Protein AF-A0A517WWL5-F1 (afdb_monomer)

Sequence (80 aa):
MRVWSEQDAMVKKVVTAAYQSRIEFIGSIFRRMGFRGKDVEIRVRLLLCYMSWEPNLHPQESRKRRFDMLNLQYQILAQV

Organism: NCBI:txid2527964

pLDDT: mean 93.25, std 6.69, range [57.75, 98.25]

Structure (mmCIF, N/CA/C/O backbone):
data_AF-A0A517WWL5-F1
#
_entry.id   AF-A0A517WWL5-F1
#
loop_
_atom_site.group_PDB
_atom_site.id
_atom_site.type_symbol
_atom_site.label_atom_id
_atom_site.label_alt_id
_atom_site.label_comp_id
_atom_site.label_asym_id
_atom_site.label_entity_id
_atom_site.label_seq_id
_atom_site.pdbx_PDB_ins_code
_atom_site.Cartn_x
_atom_site.Cartn_y
_atom_site.Cartn_z
_atom_site.occupancy
_atom_site.B_iso_or_equiv
_atom_site.auth_seq_id
_atom_site.auth_comp_id
_atom_site.auth_asym_id
_atom_site.auth_atom_id
_atom_site.pdbx_PDB_model_nu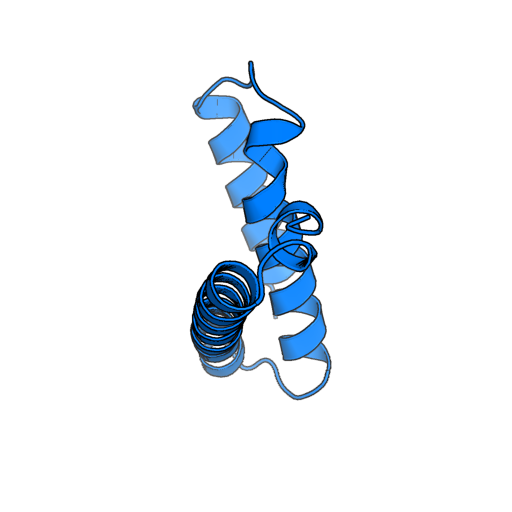m
ATOM 1 N N . MET A 1 1 ? 6.525 7.664 -6.525 1.00 57.75 1 MET A N 1
ATOM 2 C CA . MET A 1 1 ? 7.649 8.287 -7.251 1.00 57.75 1 MET A CA 1
ATOM 3 C C . MET A 1 1 ? 8.709 7.244 -7.530 1.00 57.75 1 MET A C 1
ATOM 5 O O . MET A 1 1 ? 9.468 6.889 -6.639 1.00 57.75 1 MET A O 1
ATOM 9 N N . ARG A 1 2 ? 8.743 6.733 -8.754 1.00 77.06 2 ARG A N 1
ATOM 10 C CA . ARG A 1 2 ? 9.927 6.082 -9.326 1.00 77.06 2 ARG A CA 1
ATOM 11 C C . ARG A 1 2 ? 10.015 6.446 -10.808 1.00 77.06 2 ARG A C 1
ATOM 13 O O . ARG A 1 2 ? 10.402 5.623 -11.615 1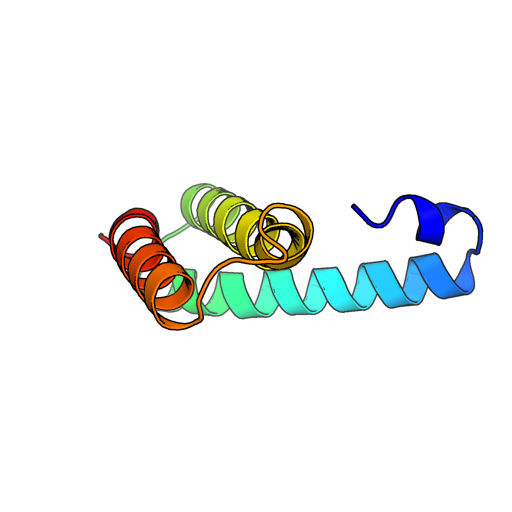.00 77.06 2 ARG A O 1
ATOM 20 N N . VAL A 1 3 ? 9.621 7.671 -11.167 1.00 83.19 3 VAL A N 1
ATOM 21 C CA . VAL A 1 3 ? 9.606 8.138 -12.567 1.00 83.19 3 VAL A CA 1
ATOM 22 C C . VAL A 1 3 ? 11.008 8.059 -13.177 1.00 83.19 3 VAL A C 1
ATOM 24 O O . VAL A 1 3 ? 11.160 7.708 -14.336 1.00 83.19 3 VAL A O 1
ATOM 27 N N . TRP A 1 4 ? 12.049 8.240 -12.358 1.00 87.88 4 TRP A N 1
ATOM 28 C CA . TRP A 1 4 ? 13.438 7.987 -12.747 1.00 87.88 4 TRP A CA 1
ATOM 29 C C . TRP A 1 4 ? 13.678 6.568 -13.294 1.00 87.88 4 TRP A C 1
ATOM 31 O O . TRP A 1 4 ? 14.537 6.385 -14.145 1.00 87.88 4 TRP A O 1
ATOM 41 N N . SER A 1 5 ? 12.912 5.563 -12.851 1.00 91.12 5 SER A N 1
ATOM 42 C CA . SER A 1 5 ? 13.032 4.189 -13.353 1.00 91.12 5 SER A CA 1
ATOM 43 C C . SER A 1 5 ? 12.500 4.021 -14.771 1.00 91.12 5 SER A C 1
ATOM 45 O O . SER A 1 5 ? 12.837 3.040 -15.415 1.00 91.12 5 SER A O 1
ATOM 47 N N . GLU A 1 6 ? 11.695 4.957 -15.281 1.00 91.56 6 GLU A N 1
ATOM 48 C CA . GLU A 1 6 ? 11.124 4.856 -16.628 1.00 91.56 6 GLU A CA 1
ATOM 49 C C . GLU A 1 6 ? 12.158 5.082 -17.732 1.00 91.56 6 GLU A C 1
ATOM 51 O O . GLU A 1 6 ? 11.912 4.711 -18.877 1.00 91.56 6 GLU A O 1
ATOM 56 N N . GLN A 1 7 ? 13.311 5.651 -17.380 1.00 94.00 7 GLN A N 1
ATOM 57 C CA . GLN A 1 7 ? 14.404 5.947 -18.303 1.00 94.00 7 GLN A CA 1
ATOM 58 C C . GLN A 1 7 ? 15.186 4.691 -18.718 1.00 94.00 7 GLN A C 1
ATOM 60 O O . GLN A 1 7 ? 15.871 4.715 -19.735 1.00 94.00 7 GLN A O 1
ATOM 65 N N . ASP A 1 8 ? 15.064 3.592 -17.966 1.00 95.50 8 ASP A N 1
ATOM 66 C CA . ASP A 1 8 ? 15.739 2.324 -18.239 1.00 95.50 8 ASP A CA 1
ATOM 67 C C . ASP A 1 8 ? 14.744 1.157 -18.133 1.00 95.50 8 ASP A C 1
ATOM 69 O O . ASP A 1 8 ? 14.088 0.950 -17.109 1.00 95.50 8 ASP A O 1
ATOM 73 N N . ALA A 1 9 ? 14.628 0.365 -19.202 1.00 94.69 9 ALA A N 1
ATOM 74 C CA . ALA A 1 9 ? 13.648 -0.717 -19.284 1.00 94.69 9 ALA A CA 1
ATOM 75 C C . ALA A 1 9 ? 13.880 -1.835 -18.249 1.00 94.69 9 ALA A C 1
ATOM 77 O O . ALA A 1 9 ? 12.915 -2.411 -17.732 1.00 94.69 9 ALA A O 1
ATOM 78 N N . MET A 1 10 ? 15.139 -2.139 -17.926 1.00 95.69 10 MET A N 1
ATOM 79 C CA . MET A 1 10 ? 15.493 -3.143 -16.925 1.00 95.69 10 MET A CA 1
ATOM 80 C C . MET A 1 10 ? 15.136 -2.642 -15.525 1.00 95.69 10 MET A C 1
ATOM 82 O O . MET A 1 10 ? 14.473 -3.350 -14.762 1.00 95.69 10 MET A O 1
ATOM 86 N N . VAL A 1 11 ? 15.510 -1.401 -15.209 1.00 95.69 11 VAL A N 1
ATOM 87 C CA . VAL A 1 11 ? 15.200 -0.765 -13.923 1.00 95.69 11 VAL A CA 1
ATOM 88 C C . VAL A 1 11 ? 13.689 -0.656 -13.736 1.00 95.69 11 VAL A C 1
ATOM 90 O O . VAL A 1 11 ? 13.181 -1.052 -12.684 1.00 95.69 11 VAL A O 1
ATOM 93 N N . LYS A 1 12 ? 12.950 -0.205 -14.760 1.00 95.62 12 LYS A N 1
ATOM 94 C CA . LYS A 1 12 ? 11.481 -0.165 -14.755 1.00 95.62 12 LYS A CA 1
ATOM 95 C C . LYS A 1 12 ? 10.894 -1.525 -14.398 1.00 95.62 12 LYS A C 1
ATOM 97 O O . LYS A 1 12 ? 10.071 -1.611 -13.490 1.00 95.62 12 LYS A O 1
ATOM 102 N N . LYS A 1 13 ? 11.347 -2.597 -15.059 1.00 95.88 13 LYS A N 1
ATOM 103 C CA . LYS A 1 13 ? 10.867 -3.966 -14.809 1.00 95.88 13 LYS A CA 1
ATOM 104 C C . LYS A 1 13 ? 11.066 -4.382 -13.350 1.00 95.88 13 LYS A C 1
ATOM 106 O O . LYS A 1 13 ? 10.130 -4.883 -12.727 1.00 95.88 13 LYS A O 1
ATOM 111 N N . VAL A 1 14 ? 12.257 -4.151 -12.795 1.00 96.50 14 VAL A N 1
ATOM 112 C CA . VAL A 1 14 ? 12.577 -4.497 -11.398 1.00 96.50 14 VAL A CA 1
ATOM 113 C C . VAL A 1 14 ? 11.726 -3.687 -10.422 1.00 96.50 14 VAL A C 1
ATOM 115 O O . VAL A 1 14 ? 11.150 -4.241 -9.485 1.00 96.50 14 VAL A O 1
ATOM 118 N N . VAL A 1 15 ? 11.600 -2.380 -10.653 1.00 94.50 15 VAL A N 1
ATOM 119 C CA . VAL A 1 15 ? 10.798 -1.494 -9.80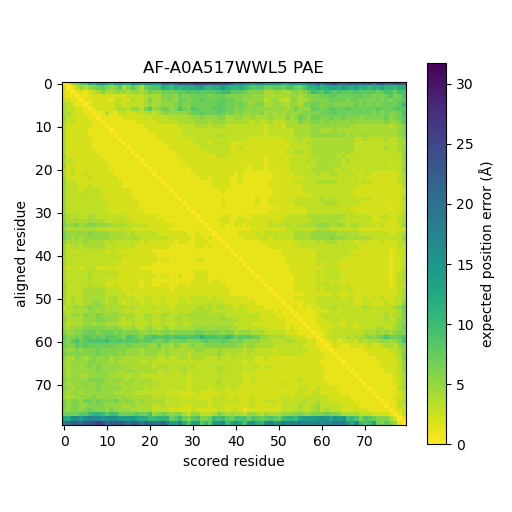4 1.00 94.50 15 VAL A CA 1
ATOM 120 C C . VAL A 1 15 ? 9.321 -1.883 -9.845 1.00 94.50 15 VAL A C 1
ATOM 122 O O . VAL A 1 15 ? 8.702 -1.989 -8.785 1.00 94.50 15 VAL A O 1
ATOM 125 N N . THR A 1 16 ? 8.760 -2.142 -11.027 1.00 94.56 16 THR A N 1
ATOM 126 C CA . THR A 1 16 ? 7.372 -2.596 -11.180 1.00 94.56 16 THR A CA 1
ATOM 127 C C . THR A 1 16 ? 7.135 -3.903 -10.430 1.00 94.56 16 THR A C 1
ATOM 129 O O . THR A 1 16 ? 6.184 -3.976 -9.654 1.00 94.56 16 THR A O 1
ATOM 132 N N . ALA A 1 17 ? 8.017 -4.897 -10.579 1.00 96.31 17 ALA A N 1
ATOM 133 C CA . ALA A 1 17 ? 7.902 -6.165 -9.857 1.00 96.31 17 ALA A CA 1
ATOM 134 C C . ALA A 1 17 ? 7.932 -5.959 -8.333 1.00 96.31 17 ALA A C 1
ATOM 136 O O . ALA A 1 17 ? 7.071 -6.469 -7.618 1.00 96.31 17 ALA A O 1
ATOM 137 N N . ALA A 1 18 ? 8.855 -5.132 -7.832 1.00 95.19 18 ALA A N 1
ATOM 138 C CA . ALA A 1 18 ? 8.946 -4.833 -6.405 1.00 95.19 18 ALA A CA 1
ATOM 139 C C . ALA A 1 18 ? 7.682 -4.143 -5.859 1.00 95.19 18 ALA A C 1
ATOM 141 O O . ALA A 1 18 ? 7.257 -4.424 -4.738 1.00 95.19 18 ALA A O 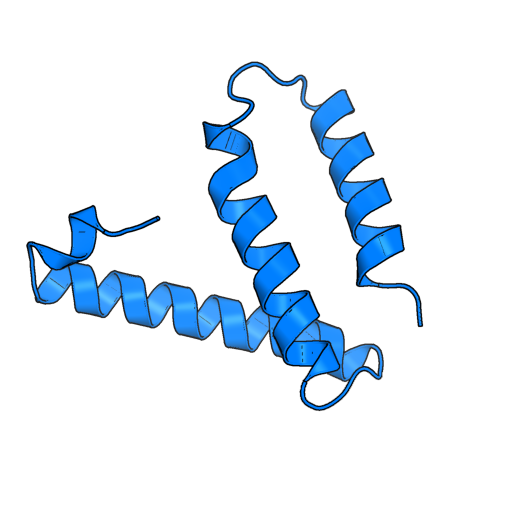1
ATOM 142 N N . TYR A 1 19 ? 7.075 -3.225 -6.619 1.00 94.56 19 TYR A N 1
ATOM 143 C CA . TYR A 1 19 ? 5.817 -2.589 -6.215 1.00 94.56 19 TYR A CA 1
ATOM 144 C C . TYR A 1 19 ? 4.635 -3.554 -6.281 1.00 94.56 19 TYR A C 1
ATOM 146 O O . TYR A 1 19 ? 3.818 -3.542 -5.363 1.00 94.56 19 TYR A O 1
ATOM 154 N N . GLN A 1 20 ? 4.578 -4.422 -7.291 1.00 96.38 20 GLN A N 1
ATOM 155 C CA . GLN A 1 20 ? 3.543 -5.445 -7.398 1.00 96.38 20 GLN A CA 1
ATOM 156 C C . GLN A 1 20 ? 3.565 -6.386 -6.186 1.00 96.38 20 GLN A C 1
ATOM 158 O O . GLN A 1 20 ? 2.542 -6.551 -5.524 1.00 96.38 20 GLN A O 1
ATOM 163 N N . SER A 1 21 ? 4.742 -6.889 -5.795 1.00 97.38 21 SER A N 1
ATOM 164 C CA . SER A 1 21 ? 4.865 -7.737 -4.601 1.00 97.38 21 SER A CA 1
ATOM 165 C C . SER A 1 21 ? 4.466 -7.006 -3.313 1.00 97.38 21 SER A C 1
ATOM 167 O O . SER A 1 21 ? 3.838 -7.596 -2.435 1.00 97.38 21 SER A O 1
ATOM 169 N N . ARG A 1 22 ? 4.772 -5.704 -3.186 1.00 97.06 22 ARG A N 1
ATOM 170 C CA . ARG A 1 22 ? 4.324 -4.893 -2.035 1.00 97.06 22 ARG A CA 1
ATOM 171 C C . ARG A 1 22 ? 2.805 -4.731 -2.007 1.00 97.06 22 ARG A C 1
ATOM 173 O O . ARG A 1 22 ? 2.208 -4.872 -0.943 1.00 97.06 22 ARG A O 1
ATOM 180 N N . ILE A 1 23 ? 2.191 -4.439 -3.154 1.00 97.62 23 ILE A N 1
ATOM 181 C CA . ILE A 1 23 ? 0.735 -4.299 -3.297 1.00 97.62 23 ILE A CA 1
ATOM 182 C C . ILE A 1 23 ? 0.039 -5.604 -2.907 1.00 97.62 23 ILE A C 1
ATOM 184 O O . ILE A 1 23 ? -0.915 -5.585 -2.131 1.00 97.62 23 ILE A O 1
ATOM 188 N N . GLU A 1 24 ? 0.536 -6.738 -3.398 1.00 98.25 24 GLU A N 1
ATOM 189 C CA . GLU A 1 24 ? -0.014 -8.060 -3.094 1.00 98.25 24 GLU A CA 1
ATOM 190 C C . GLU A 1 24 ? 0.102 -8.402 -1.612 1.00 98.25 24 GLU A C 1
ATOM 192 O O . GLU A 1 24 ? -0.891 -8.799 -0.994 1.00 98.25 24 GLU A O 1
ATOM 197 N N . PHE A 1 25 ? 1.284 -8.187 -1.029 1.00 98.12 25 PHE A N 1
ATOM 198 C CA . PHE A 1 25 ? 1.536 -8.438 0.384 1.00 98.12 25 PHE A CA 1
ATOM 199 C C . PHE A 1 25 ? 0.638 -7.581 1.280 1.00 98.12 25 PHE A C 1
ATOM 201 O O . PHE A 1 25 ? -0.114 -8.124 2.090 1.00 98.12 25 PHE A O 1
ATOM 208 N N . ILE A 1 26 ? 0.641 -6.257 1.098 1.00 97.19 26 ILE A N 1
ATOM 209 C CA . ILE A 1 26 ? -0.191 -5.342 1.894 1.00 97.19 26 ILE A CA 1
ATOM 210 C C . ILE A 1 26 ? -1.679 -5.655 1.682 1.00 97.19 26 ILE A C 1
ATOM 212 O O . ILE A 1 26 ? -2.453 -5.708 2.637 1.00 97.19 26 ILE A O 1
ATOM 216 N N . GLY A 1 27 ? -2.084 -5.933 0.441 1.00 98.06 27 GLY A N 1
ATOM 217 C CA . GLY A 1 27 ? -3.462 -6.297 0.124 1.00 98.06 27 GLY A CA 1
ATOM 218 C C . GLY A 1 27 ? -3.897 -7.589 0.810 1.00 98.06 27 GLY A C 1
ATOM 219 O O . GLY A 1 27 ? -5.044 -7.698 1.240 1.00 98.06 27 GLY A O 1
ATOM 220 N N . SER A 1 28 ? -2.989 -8.559 0.960 1.00 98.25 28 SER A N 1
ATOM 221 C CA . SER A 1 28 ? -3.265 -9.794 1.700 1.00 98.25 28 SER A CA 1
ATOM 222 C C . SER A 1 28 ? -3.553 -9.526 3.178 1.00 98.25 28 SER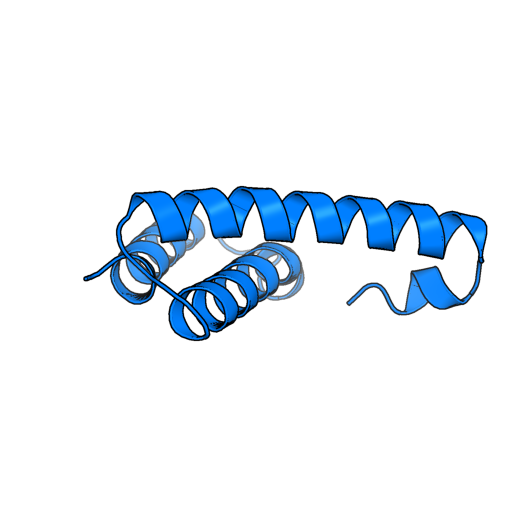 A C 1
ATOM 224 O O . SER A 1 28 ? -4.446 -10.157 3.740 1.00 98.25 28 SER A O 1
ATOM 226 N N . ILE A 1 29 ? -2.869 -8.552 3.788 1.00 96.94 29 ILE A N 1
ATOM 227 C CA . ILE A 1 29 ? -3.087 -8.161 5.184 1.00 96.94 29 ILE A CA 1
ATOM 228 C C . ILE A 1 29 ? -4.482 -7.555 5.333 1.00 96.94 29 ILE A C 1
ATOM 230 O O . ILE A 1 29 ? -5.274 -8.061 6.122 1.00 96.94 29 ILE A O 1
ATOM 234 N N . PHE A 1 30 ? -4.839 -6.556 4.521 1.00 97.44 30 PHE A N 1
ATOM 235 C CA . PHE A 1 30 ? -6.170 -5.942 4.604 1.00 97.44 30 PHE A CA 1
ATOM 236 C C . PHE A 1 30 ? -7.304 -6.934 4.309 1.00 97.44 30 PHE A C 1
ATOM 238 O O . PHE A 1 30 ? -8.331 -6.909 4.984 1.00 97.44 30 PHE A O 1
ATOM 245 N N . ARG A 1 31 ? -7.111 -7.874 3.372 1.00 97.56 31 ARG A N 1
ATOM 246 C CA . ARG A 1 31 ? -8.080 -8.961 3.145 1.00 97.56 31 ARG A CA 1
ATOM 247 C C . ARG A 1 31 ? -8.249 -9.856 4.372 1.00 97.56 31 ARG A C 1
ATOM 249 O O . ARG A 1 31 ? -9.374 -10.211 4.707 1.00 97.56 31 ARG A O 1
ATOM 256 N N . ARG A 1 32 ? -7.154 -10.203 5.059 1.00 96.94 32 ARG A N 1
ATOM 257 C CA . ARG A 1 32 ? -7.194 -10.987 6.308 1.00 96.94 32 ARG A CA 1
ATOM 258 C C . ARG A 1 32 ? -7.894 -10.246 7.446 1.00 96.94 32 ARG A C 1
ATOM 260 O O . ARG A 1 32 ? -8.458 -10.896 8.314 1.00 96.94 32 ARG A O 1
ATOM 267 N N . MET A 1 33 ? -7.878 -8.916 7.422 1.00 95.19 33 MET A N 1
ATOM 268 C CA . MET A 1 33 ? -8.596 -8.067 8.377 1.00 95.19 33 MET A CA 1
ATOM 269 C C . MET A 1 33 ? -10.094 -7.920 8.067 1.00 95.19 33 MET A C 1
ATOM 271 O O . MET A 1 33 ? -10.820 -7.349 8.868 1.00 95.19 33 MET A O 1
ATOM 275 N N . GLY A 1 34 ? -10.566 -8.445 6.931 1.00 96.69 34 GLY A N 1
ATOM 276 C CA . GLY A 1 34 ? -11.984 -8.458 6.560 1.00 96.69 34 GLY A CA 1
ATOM 277 C C . GLY A 1 34 ? -12.379 -7.460 5.469 1.00 96.69 34 GLY A C 1
ATOM 278 O O . GLY A 1 34 ? -13.493 -7.553 4.951 1.00 96.69 34 GLY A O 1
ATOM 279 N N . PHE A 1 35 ? -11.481 -6.565 5.048 1.00 97.25 35 PHE A N 1
ATOM 280 C CA . PHE A 1 35 ? -11.757 -5.616 3.965 1.00 97.25 35 PHE A CA 1
ATOM 281 C C . PHE A 1 35 ? -11.855 -6.319 2.604 1.00 97.25 35 PHE A C 1
ATOM 283 O O . PHE A 1 35 ? -11.222 -7.354 2.361 1.00 97.25 35 PHE A O 1
ATOM 290 N N . ARG A 1 36 ? -12.635 -5.751 1.672 1.00 97.31 36 ARG A N 1
ATOM 291 C CA . ARG A 1 36 ? -12.885 -6.351 0.346 1.00 97.31 36 ARG A CA 1
ATOM 292 C C . ARG A 1 36 ? -12.912 -5.328 -0.787 1.00 97.31 36 ARG A C 1
ATOM 294 O O . ARG A 1 36 ? -13.125 -4.139 -0.574 1.00 97.31 36 ARG A O 1
ATOM 301 N N . GLY A 1 37 ? -12.724 -5.822 -2.012 1.00 97.00 37 GLY A N 1
ATOM 302 C CA . GLY A 1 37 ? -12.872 -5.043 -3.243 1.00 97.00 37 GLY A CA 1
ATOM 303 C C . GLY A 1 37 ? -12.067 -3.742 -3.235 1.00 97.00 37 GLY A C 1
ATOM 304 O O . GLY A 1 37 ? -10.888 -3.732 -2.878 1.00 97.00 37 GLY A O 1
ATOM 305 N N . LYS A 1 38 ? -12.732 -2.641 -3.600 1.00 97.94 38 LYS A N 1
ATOM 306 C CA . LYS A 1 38 ? -12.135 -1.298 -3.661 1.00 97.94 38 LYS A CA 1
ATOM 307 C C . LYS A 1 38 ? -11.620 -0.799 -2.309 1.00 97.94 38 LYS A C 1
ATOM 309 O O . LYS A 1 38 ? -10.713 0.025 -2.291 1.00 97.94 38 LYS A O 1
ATOM 314 N N . ASP A 1 39 ? -12.146 -1.316 -1.198 1.00 97.06 39 ASP A N 1
ATOM 315 C CA .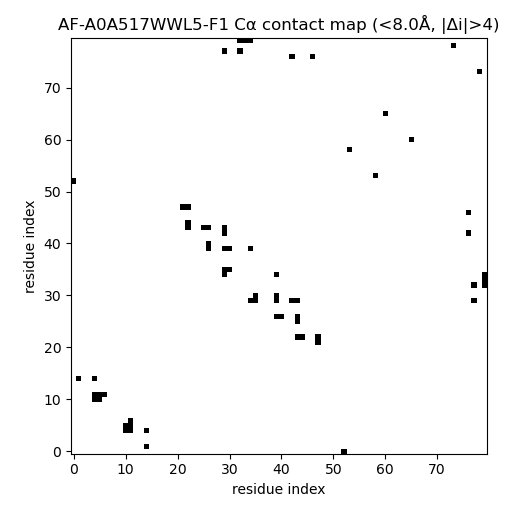 ASP A 1 39 ? -11.713 -0.896 0.135 1.00 97.06 39 ASP A CA 1
ATOM 316 C C . ASP A 1 39 ? -10.299 -1.409 0.459 1.00 97.06 39 ASP A C 1
ATOM 318 O O . ASP A 1 39 ? -9.448 -0.674 0.954 1.00 97.06 39 ASP A O 1
ATOM 322 N N . VAL A 1 40 ? -9.979 -2.644 0.052 1.00 97.94 40 VAL A N 1
ATOM 323 C CA . VAL A 1 40 ? -8.590 -3.143 0.092 1.00 97.94 40 VAL A CA 1
ATOM 324 C C . VAL A 1 40 ? -7.705 -2.304 -0.818 1.00 97.94 40 VAL A C 1
ATOM 326 O O . VAL A 1 40 ? -6.604 -1.924 -0.429 1.00 97.94 40 VAL A O 1
ATOM 329 N N . GLU A 1 41 ? -8.176 -2.015 -2.031 1.00 98.00 41 GLU A N 1
ATOM 330 C CA . GLU A 1 41 ? -7.387 -1.283 -3.017 1.00 98.00 41 GLU A CA 1
ATOM 331 C C . GLU A 1 41 ? -6.984 0.107 -2.507 1.00 98.00 41 GLU A C 1
ATOM 333 O O . GLU A 1 41 ? -5.803 0.464 -2.564 1.00 98.00 41 GLU A O 1
ATOM 338 N N . ILE A 1 42 ? -7.932 0.882 -1.969 1.00 97.50 42 ILE A N 1
ATOM 339 C CA . ILE A 1 42 ? -7.640 2.232 -1.483 1.00 97.50 42 ILE A CA 1
ATOM 340 C C . ILE A 1 42 ? -6.732 2.207 -0.250 1.00 97.50 42 ILE A C 1
ATOM 342 O O . ILE A 1 42 ? -5.773 2.977 -0.196 1.00 97.50 42 ILE A O 1
ATOM 346 N N . ARG A 1 43 ? -6.939 1.275 0.692 1.00 97.50 43 ARG A N 1
ATOM 347 C CA . ARG A 1 43 ? -6.085 1.131 1.885 1.00 97.50 43 ARG A CA 1
ATOM 348 C C . ARG A 1 43 ? -4.649 0.749 1.521 1.00 97.50 43 ARG A C 1
ATOM 350 O O . ARG A 1 43 ? -3.709 1.337 2.057 1.00 97.50 43 ARG A O 1
ATOM 357 N N . VAL A 1 44 ? -4.462 -0.158 0.553 1.00 97.50 44 VAL A N 1
ATOM 358 C CA . VAL A 1 44 ? -3.133 -0.498 0.006 1.00 97.50 44 VAL A CA 1
ATOM 359 C C . VAL A 1 44 ? -2.470 0.732 -0.604 1.00 97.50 44 VAL A C 1
ATOM 361 O O . VAL A 1 44 ? -1.312 1.012 -0.291 1.00 97.50 44 VAL A O 1
ATOM 364 N N . ARG A 1 45 ? -3.189 1.475 -1.459 1.00 95.94 45 ARG A N 1
ATOM 365 C CA . ARG A 1 45 ? -2.664 2.686 -2.113 1.00 95.94 45 ARG A CA 1
ATOM 366 C C . ARG A 1 45 ? -2.227 3.726 -1.079 1.00 95.94 45 ARG A C 1
ATOM 368 O O . ARG A 1 45 ? -1.108 4.224 -1.172 1.00 95.94 45 ARG A O 1
ATOM 375 N N . LEU A 1 46 ? -3.072 4.016 -0.088 1.00 95.69 46 LEU A N 1
ATOM 376 C CA . LEU A 1 46 ? -2.790 5.006 0.956 1.00 95.69 46 LEU A CA 1
ATOM 377 C C . LEU A 1 46 ? -1.574 4.614 1.802 1.00 95.69 46 LEU A C 1
ATOM 379 O O . LEU A 1 46 ? -0.653 5.420 1.950 1.00 95.69 46 LEU A O 1
ATOM 383 N N . LEU A 1 47 ? -1.528 3.370 2.291 1.00 95.62 47 LEU A N 1
ATOM 384 C CA . LEU A 1 47 ? -0.412 2.892 3.106 1.00 95.62 47 LEU A CA 1
ATOM 385 C C . LEU A 1 47 ? 0.901 2.885 2.314 1.00 95.62 47 LEU A C 1
ATOM 387 O O . LEU A 1 47 ? 1.920 3.397 2.778 1.00 95.62 47 LEU A O 1
ATOM 391 N N . LEU A 1 48 ? 0.882 2.324 1.1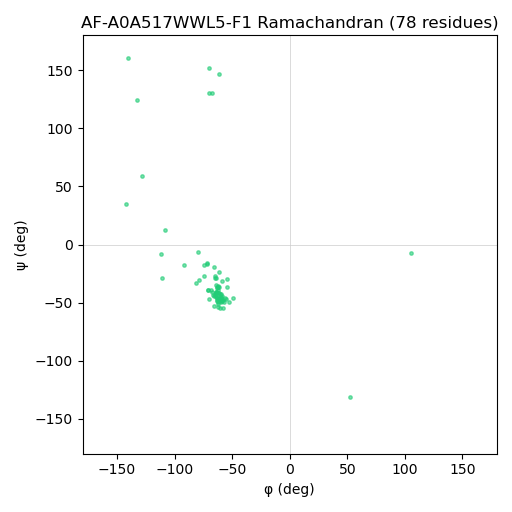01 1.00 94.62 48 LEU A N 1
ATOM 392 C CA . LEU A 1 48 ? 2.079 2.200 0.275 1.00 94.62 48 LEU A CA 1
ATOM 393 C C . LEU A 1 48 ? 2.637 3.567 -0.125 1.00 94.62 48 LEU A C 1
ATOM 395 O O . LEU A 1 48 ? 3.856 3.755 -0.096 1.00 94.62 48 LEU A O 1
ATOM 399 N N . CYS A 1 49 ? 1.769 4.517 -0.487 1.00 93.06 49 CYS A N 1
ATOM 400 C CA . CYS A 1 49 ? 2.179 5.883 -0.794 1.00 93.06 49 CYS A CA 1
ATOM 401 C C . CYS A 1 49 ? 2.808 6.551 0.425 1.00 93.06 49 CYS A C 1
ATOM 403 O O . CYS A 1 49 ? 3.931 7.036 0.313 1.00 93.06 49 CYS A O 1
ATOM 405 N N . TYR A 1 50 ? 2.144 6.522 1.581 1.00 92.75 50 TYR A N 1
ATOM 406 C CA . TYR A 1 50 ? 2.679 7.145 2.788 1.00 92.75 50 TYR A CA 1
ATOM 407 C C . TYR A 1 50 ? 4.047 6.566 3.161 1.00 92.75 50 TYR A C 1
ATOM 409 O O . TYR A 1 50 ? 5.026 7.301 3.187 1.00 92.75 50 TYR A O 1
ATOM 417 N N . MET A 1 51 ? 4.166 5.243 3.317 1.00 91.00 51 MET A N 1
ATOM 418 C CA . MET A 1 51 ? 5.437 4.624 3.723 1.00 91.00 51 MET A CA 1
ATOM 419 C C . MET A 1 51 ? 6.562 4.796 2.691 1.00 91.00 51 MET A C 1
ATOM 421 O O . MET A 1 51 ? 7.735 4.813 3.054 1.00 91.00 51 MET A O 1
ATOM 425 N N . SER A 1 52 ? 6.232 4.912 1.398 1.00 91.38 52 SER A N 1
ATOM 426 C CA . SER A 1 52 ? 7.244 5.140 0.354 1.00 91.38 52 SER A CA 1
ATOM 427 C C . SER A 1 52 ? 7.789 6.570 0.352 1.00 91.38 52 SER A C 1
ATOM 429 O O . SER A 1 52 ? 8.899 6.791 -0.133 1.00 91.38 52 SER A O 1
ATOM 431 N N . TRP A 1 53 ? 6.998 7.541 0.812 1.00 90.19 53 TRP A N 1
ATOM 432 C CA . TRP A 1 53 ? 7.304 8.967 0.681 1.00 90.19 53 TRP A CA 1
ATOM 433 C C . TRP A 1 53 ? 7.642 9.650 1.997 1.00 90.19 53 TRP A C 1
ATOM 435 O O . TRP A 1 53 ? 8.414 10.602 1.977 1.00 90.19 53 TRP A O 1
ATOM 445 N N . GLU A 1 54 ? 7.112 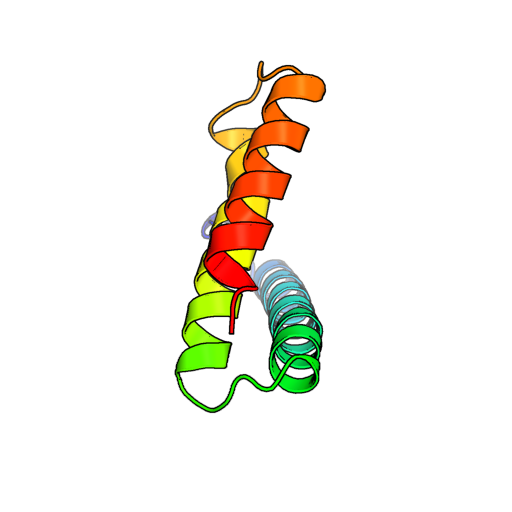9.165 3.115 1.00 91.88 54 GLU A N 1
ATOM 446 C CA . GLU A 1 54 ? 7.280 9.755 4.442 1.00 91.88 54 GLU A CA 1
ATOM 447 C C . GLU A 1 54 ? 8.748 10.071 4.781 1.00 91.88 54 GLU A C 1
ATOM 449 O O . GLU A 1 54 ? 9.013 11.228 5.106 1.00 91.88 54 GLU A O 1
ATOM 454 N N . PRO A 1 55 ? 9.734 9.177 4.553 1.00 88.69 55 PRO A N 1
ATOM 455 C CA . PRO A 1 55 ? 11.135 9.503 4.832 1.00 88.69 55 PRO A CA 1
ATOM 456 C C . PRO A 1 55 ? 11.701 10.637 3.964 1.00 88.69 55 PRO A C 1
ATOM 458 O O . PRO A 1 55 ? 12.609 11.342 4.389 1.00 88.69 55 PRO A O 1
ATOM 461 N N . ASN A 1 56 ? 11.184 10.811 2.741 1.00 90.31 56 ASN A N 1
ATOM 462 C CA . ASN A 1 56 ? 11.622 11.876 1.833 1.00 90.31 56 ASN A CA 1
ATOM 463 C C . ASN A 1 56 ? 10.946 13.214 2.154 1.00 90.31 56 ASN A C 1
ATOM 465 O O . ASN A 1 56 ? 11.547 14.264 1.954 1.00 90.31 56 ASN A O 1
ATOM 469 N N . LEU A 1 57 ? 9.696 13.180 2.623 1.00 92.00 57 LEU A N 1
ATOM 470 C CA . LEU A 1 57 ? 8.936 14.376 2.994 1.00 92.00 57 LEU A CA 1
ATOM 471 C C . LEU A 1 57 ? 9.338 14.909 4.374 1.00 92.00 57 LEU A C 1
ATOM 473 O O . LEU A 1 57 ? 9.293 16.116 4.601 1.00 92.00 57 LEU A O 1
ATOM 477 N N . HIS A 1 58 ? 9.757 14.023 5.277 1.00 92.25 58 HIS A N 1
ATOM 478 C CA . HIS A 1 58 ? 10.087 14.355 6.661 1.00 92.25 58 HIS A CA 1
ATOM 479 C C . HIS A 1 58 ? 11.484 13.833 7.060 1.00 92.25 58 HIS A C 1
ATOM 481 O O . HIS A 1 58 ? 11.614 13.067 8.014 1.00 92.25 58 HIS A O 1
ATOM 487 N N . PRO A 1 59 ? 12.565 14.252 6.370 1.00 90.62 59 PRO A N 1
ATOM 488 C CA . PRO A 1 59 ? 13.898 13.654 6.524 1.00 90.62 59 PRO A CA 1
ATOM 489 C C . PRO A 1 59 ? 14.544 13.864 7.904 1.00 90.62 59 PRO A C 1
ATOM 491 O O . PRO A 1 59 ? 15.465 13.137 8.260 1.00 90.62 59 PRO A O 1
ATOM 494 N N . GLN A 1 60 ? 14.081 14.851 8.674 1.00 93.06 60 GLN A N 1
ATOM 495 C CA .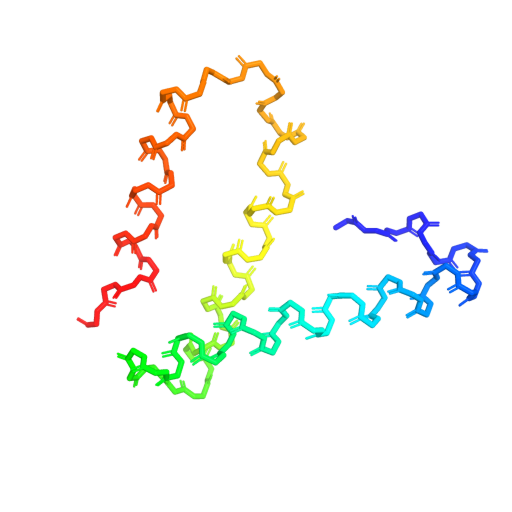 GLN A 1 60 ? 14.587 15.179 10.015 1.00 93.06 60 GLN A CA 1
ATOM 496 C C . GLN A 1 60 ? 13.595 14.803 11.125 1.00 93.06 60 GLN A C 1
ATOM 498 O O . GLN A 1 60 ? 13.723 15.247 12.267 1.00 93.06 60 GLN A O 1
ATOM 503 N N . GLU A 1 61 ? 12.561 14.021 10.804 1.00 93.38 61 GLU A N 1
ATOM 504 C CA . GLU A 1 61 ? 11.575 13.628 11.799 1.00 93.38 61 GLU A CA 1
ATOM 505 C C . GLU A 1 61 ? 12.172 12.647 12.812 1.00 93.38 61 GLU A C 1
ATOM 507 O O . GLU A 1 61 ? 12.799 11.640 12.473 1.00 93.38 61 GLU A O 1
ATOM 512 N N . SER A 1 62 ? 11.967 12.942 14.097 1.00 94.31 62 SER A N 1
ATOM 513 C CA . SER A 1 62 ? 12.412 12.050 15.164 1.00 94.31 62 SER A CA 1
ATOM 514 C C . SER A 1 62 ? 11.727 10.684 15.059 1.00 94.31 62 SER A C 1
ATOM 516 O O . SER A 1 62 ? 10.538 10.582 14.748 1.00 94.31 62 SER A O 1
ATOM 518 N N . ARG A 1 63 ? 12.443 9.620 15.439 1.00 92.50 63 ARG A N 1
ATOM 519 C CA . ARG A 1 63 ? 11.890 8.255 15.458 1.00 92.50 63 ARG A CA 1
ATOM 520 C C . ARG A 1 63 ? 10.602 8.144 16.281 1.00 92.50 63 ARG A C 1
ATOM 522 O O . ARG A 1 63 ? 9.707 7.400 15.895 1.00 92.50 63 ARG A O 1
ATOM 529 N N . LYS A 1 64 ? 10.514 8.879 17.396 1.00 95.88 64 LYS A N 1
ATOM 530 C CA . LYS A 1 64 ? 9.320 8.918 18.251 1.00 95.88 64 LYS A CA 1
ATOM 531 C C . LYS A 1 64 ? 8.122 9.471 17.482 1.00 95.88 64 LYS A C 1
ATOM 533 O O . LYS A 1 64 ? 7.107 8.796 17.382 1.00 95.88 64 LYS A O 1
ATOM 538 N N . ARG A 1 65 ? 8.279 10.652 16.877 1.00 94.31 65 ARG A N 1
ATOM 539 C CA . ARG A 1 65 ? 7.212 11.298 16.103 1.00 94.31 65 ARG A CA 1
ATOM 540 C C . ARG A 1 65 ? 6.744 10.422 14.941 1.00 94.31 65 ARG A C 1
ATOM 542 O O . ARG A 1 65 ? 5.542 10.241 14.772 1.00 94.31 65 ARG A O 1
ATOM 549 N N . ARG A 1 66 ? 7.688 9.822 14.214 1.00 93.38 66 ARG A N 1
ATOM 550 C CA . ARG A 1 66 ? 7.397 8.861 13.147 1.00 93.38 66 ARG A CA 1
ATOM 551 C C . ARG A 1 66 ? 6.541 7.696 13.642 1.00 93.38 66 ARG A C 1
ATOM 553 O O . ARG A 1 66 ? 5.556 7.327 13.011 1.00 93.38 66 ARG A O 1
ATOM 560 N N . PHE A 1 67 ? 6.901 7.119 14.787 1.00 94.25 67 PHE A N 1
ATOM 561 C CA . PHE A 1 67 ? 6.148 6.018 15.381 1.00 94.25 67 PHE A CA 1
ATOM 562 C C . PHE A 1 67 ? 4.733 6.442 15.800 1.00 94.25 67 PHE A C 1
ATOM 564 O O . PHE A 1 67 ? 3.775 5.718 15.532 1.00 94.25 67 PHE A O 1
ATOM 571 N N . ASP A 1 68 ? 4.582 7.637 16.377 1.00 95.25 68 ASP A N 1
ATOM 572 C CA . ASP A 1 68 ? 3.272 8.193 16.727 1.00 95.25 68 ASP A CA 1
ATOM 573 C C . ASP A 1 68 ? 2.375 8.335 15.483 1.00 95.25 68 ASP A C 1
ATOM 575 O O . ASP A 1 68 ? 1.202 7.960 15.515 1.00 95.25 68 ASP A O 1
ATOM 579 N N . MET A 1 69 ? 2.925 8.812 14.359 1.00 94.56 69 MET A N 1
ATOM 580 C CA . MET A 1 69 ? 2.174 8.941 13.103 1.00 94.56 69 MET A CA 1
ATOM 581 C C . MET A 1 69 ? 1.805 7.587 12.493 1.00 94.56 69 MET A C 1
ATOM 583 O O . MET A 1 69 ? 0.683 7.425 12.014 1.00 94.56 69 MET A O 1
ATOM 587 N N . LEU A 1 70 ? 2.696 6.593 12.556 1.00 92.12 70 LEU A N 1
ATOM 588 C CA . LEU A 1 70 ? 2.390 5.232 12.102 1.00 92.12 70 LEU A CA 1
ATOM 589 C C . LEU A 1 70 ? 1.261 4.593 12.923 1.00 92.12 70 LEU A C 1
ATOM 591 O O . LEU A 1 70 ? 0.407 3.914 12.354 1.00 92.12 70 LEU A O 1
ATOM 595 N N . ASN A 1 71 ? 1.202 4.849 14.233 1.00 93.19 71 ASN A N 1
ATOM 596 C CA . ASN A 1 71 ? 0.099 4.378 15.075 1.00 93.19 71 ASN A CA 1
ATOM 597 C C . ASN A 1 71 ? -1.237 5.023 14.691 1.00 93.19 71 ASN A C 1
ATOM 599 O O . ASN A 1 71 ? -2.245 4.325 14.580 1.00 93.19 71 ASN A O 1
ATOM 603 N N . LEU A 1 72 ? -1.255 6.336 14.442 1.00 93.88 72 LEU A N 1
ATOM 604 C CA . LEU A 1 72 ? -2.462 7.022 13.967 1.00 93.88 72 LEU A CA 1
ATOM 605 C C . LEU A 1 72 ? -2.886 6.521 12.584 1.00 93.88 72 LEU A C 1
ATOM 607 O O . LEU A 1 72 ? -4.064 6.270 12.345 1.00 93.88 72 LEU A O 1
ATOM 611 N N . GLN A 1 73 ? -1.930 6.316 11.678 1.00 93.75 73 GLN A N 1
ATOM 612 C CA . GLN A 1 73 ? -2.210 5.736 10.371 1.00 93.75 73 GLN A CA 1
ATOM 613 C C . GLN A 1 73 ? -2.804 4.330 10.492 1.00 93.75 73 GLN A C 1
ATOM 615 O O . GLN A 1 73 ? -3.750 4.018 9.771 1.00 93.75 73 GLN A O 1
ATOM 620 N N . TYR A 1 74 ? -2.274 3.492 11.387 1.00 91.62 74 TYR A N 1
ATOM 621 C CA . TYR A 1 74 ? -2.861 2.187 11.673 1.00 91.62 74 TYR A CA 1
ATOM 622 C C . TYR A 1 74 ? -4.316 2.344 12.115 1.00 91.62 74 TYR A C 1
ATOM 624 O O . TYR A 1 74 ? -5.182 1.718 11.520 1.00 91.62 74 TYR A O 1
ATOM 632 N N . GLN A 1 75 ? -4.615 3.231 13.066 1.00 92.31 75 GLN A N 1
ATOM 633 C CA . GLN A 1 75 ? -5.997 3.472 13.496 1.00 92.31 75 GLN A CA 1
ATOM 634 C C . GLN A 1 75 ? -6.906 3.863 12.321 1.00 92.31 75 GLN A C 1
ATOM 636 O O . GLN A 1 75 ? -7.964 3.272 12.153 1.00 92.31 75 GLN A O 1
ATOM 641 N N . ILE A 1 76 ? -6.465 4.774 11.452 1.00 92.62 76 ILE A N 1
ATOM 642 C CA . ILE A 1 76 ? -7.256 5.234 10.299 1.00 92.62 76 ILE A CA 1
ATOM 643 C C . ILE A 1 76 ? -7.466 4.119 9.262 1.00 92.62 76 ILE A C 1
ATOM 645 O O . ILE A 1 76 ? -8.557 3.964 8.716 1.00 92.62 76 ILE A O 1
ATOM 649 N N . LEU A 1 77 ? -6.419 3.352 8.947 1.00 93.94 77 LEU A N 1
ATOM 650 C CA . LEU A 1 77 ? -6.439 2.393 7.837 1.00 93.94 77 LEU A CA 1
ATOM 651 C C . LEU A 1 77 ? -6.877 0.984 8.243 1.00 93.94 77 LEU A C 1
ATOM 653 O O . LEU A 1 77 ? -7.225 0.198 7.363 1.00 93.94 77 LEU A O 1
ATOM 657 N N . ALA A 1 78 ? -6.844 0.647 9.529 1.00 88.69 78 ALA A N 1
ATOM 658 C CA . ALA A 1 78 ? -7.086 -0.700 10.039 1.00 88.69 78 ALA A CA 1
ATOM 659 C C . ALA A 1 78 ? -8.384 -0.832 10.850 1.00 88.69 78 ALA A C 1
ATOM 661 O O . ALA A 1 78 ? -8.763 -1.953 11.183 1.00 88.69 78 ALA A O 1
ATOM 662 N N . GLN A 1 79 ? -9.066 0.273 11.162 1.00 80.50 79 GLN A N 1
ATOM 663 C CA . GLN A 1 79 ? -10.393 0.220 11.772 1.00 80.50 79 GLN A CA 1
ATOM 664 C C . GLN A 1 79 ? -11.423 -0.341 10.784 1.00 80.50 79 GLN A C 1
ATOM 666 O O . GLN A 1 79 ? -11.470 0.072 9.617 1.00 80.50 79 GLN A O 1
ATOM 671 N N . VAL A 1 80 ? -12.188 -1.316 11.281 1.00 59.41 80 VAL A N 1
ATOM 672 C CA . VAL A 1 80 ? -13.289 -2.017 10.605 1.00 59.41 80 VAL A CA 1
ATOM 673 C C . VAL A 1 80 ? -14.600 -1.320 10.924 1.00 59.41 80 VAL A C 1
ATOM 675 O O . VAL A 1 80 ? -14.795 -0.998 12.118 1.00 59.41 80 VAL A O 1
#

Radius of gyration: 14.58 Å; Cα contacts (8 Å, |Δi|>4): 34; chains: 1; bounding box: 29×26×38 Å

Solvent-accessible surface area (backbone atoms only — not comparable to full-atom values): 4639 Å² total; per-residue (Å²): 141,64,71,79,31,69,82,36,72,68,54,31,52,54,51,51,52,56,49,50,54,49,49,54,54,50,33,52,52,38,42,75,74,69,44,54,74,70,58,23,52,52,45,34,51,54,52,53,50,46,72,72,38,46,63,77,77,45,75,83,62,51,72,66,60,54,51,55,52,53,52,52,48,44,55,71,67,66,64,129

Secondary structure (DSSP, 8-state):
--GGGGGSHHHHHHHHHHHHHHHHHHHHHHHHTT--HHHHHHHHHHHHHHHHHHHHH-TT--HHHHHHHHHHHHHHHH--

Mean predicted aligned error: 3.49 Å

Foldseek 3Di:
DVVVQVVDPVSVVVVVVVLVVQLVVQLVVLVVLPDDDVLSVVLSVVVVVCVVCVCVVCVPDDPVRVVVVVVVNCVVSRDD

=== Feature glossary ===
Key to the feature types in this record:

Secondary structure (8-state, DSSP). Secondary structure is the local, repeating backbone conformation. DSSP classifies it into eight states by reading the hydrogen-bond network: three helix types (H, G, I), two β types (E, B), two non-regular types (T, S), and unstructured coil (-).

Backbone torsions (φ/ψ). Backbone dihedral angles. Every residue except chain termini has a φ (preceding-C → N → Cα → C) and a ψ (N → Cα → C → next-N). They are reported in degrees following the IUPAC sign convention. Secondary structure is essentially a statement about which (φ, ψ) basin each residue occupies.

Predicted aligned error. Predicted Aligned Error (PAE) is an AlphaFold confidence matrix: entry (i, j) is the expected error in the position of residue j, in ångströms, when the prediction is superimposed on the true structure at residue i. Low PAE within a block of residues means that block is internally rigid and well-predicted; high PAE between two blocks means their relative placement is uncertain even if each block individually is confident.

B-factor. B-factor (Debye–Waller factor) reflects atomic displacement in the crystal lattice. It is an experimental observable (units Å²), not a prediction; low values mean the atom is pinned down, high values mean it moves or is heterogeneous across the crystal.

Secondary structure (3-state, P-SEA). Three-state secondary structure (P-SEA) collapses the eight DSSP classes into helix (a), strand (b), and coil (c). P-SEA assigns these from Cα geometry alone — distances and angles — without requiring backbone oxygens, so it works on any Cα trace.

Sequence. Primary structure: the covalent order of the twenty standard amino acids along the backbone. Two proteins with the same sequence will (almost always) fold to the same structure; two with 30% identity often share a fold but not the details.

pLDDT. pLDDT is the predicted lDDT-Cα score: AlphaFold's confidence that the local environment of each residue (all inter-atomic distances within 15 Å) is correctly placed. It is a per-residue number between 0 and 100, with higher meaning more reliable.

InterPro / GO / CATH / organism. Functional annotations link the protein to curated databases. InterPro entries identify conserved domains and families by matching the sequence against member-database signatures (Pfam, PROSITE, CDD, …). Gene Ontology (GO) terms describe molecular function, biological process, and cellular component in a controlled vocabulary. CATH places the structure in a hierarchical fold classification (Class/Architecture/Topology/Homologous-superfamily). The organism is the source species.

Contact-map, Ramachandran, and PAE plots. Three diagnostic plots accompany the record. The Cα contact map visualizes the tertiary structure as a 2D adjacency matrix (8 Å cutoff, sequence-local contacts suppressed). The Ramachandran plot shows the distribution of backbone (φ, ψ) torsions, with points in the α and β basins reflecting secondary structure content. The PAE plot shows AlphaFold's inter-residue confidence as a color matrix.

mmCIF coordinates. The mmCIF table is the protein's shape written out atom by atom. For each backbone N, Cα, C, and carbonyl O, it records an (x, y, z) coordinate triple in Å plus the residue type, chain letter, and residue number.

Radius of gyration, Cα contacts, bounding box. Three whole-structure scalars: the radius of gyration (RMS distance of Cα from centroid, in Å), the count of Cα–Cα contacts (pairs closer than 8 Å and separated by more than four residues in sequence — i.e. tertiary, not local, contacts), and the bounding-box dimensions. Together they distinguish compact globular folds from extended fibres or disordered chains.

Foldseek 3Di. The Foldseek 3Di string encodes local tertiary geometry as a 20-letter alphabet — one character per residue — derived from the relative positions of nearby Cα atoms. Unlike the amino-acid sequence, 3Di is a direct function of the 3D structure, so two proteins with the same fold have similar 3Di strings even at low sequence identity.

Rendered structure images. Six rendered views show the 3D structure from the faces of a cube — i.e. along ±x, ±y, ±z. Rendering representation is drawn randomly per protein from cartoon (secondary-structure ribbons), sticks (backbone bonds), or molecular surface; coloring is either N→C rainbow (blue at the N-terminus through red at the C-terminus) or one color per chain.

Nearest PDB structures. The Foldseek neighbor list gives the closest experimentally determined structures in the PDB, ranked by structural alignment. TM-score near 1 means near-identical fold; near 0.3 means only rough topology match. This is how one finds what a novel AlphaFold prediction most resembles in the solved-structure universe.

Solvent-accessible surface area. SASA measures how much of the protein is reachable by solvent. It is computed by rolling a water-sized probe over the atomic surface and summing the exposed area (Å²). Per-residue SASA distinguishes core (buried, low SASA) from surface (exposed, high SASA) residues; total SASA is a whole-molecule size measure.